Protein AF-A0A1X4I8J0-F1 (afdb_monomer_lite)

Secondary structure (DSSP, 8-state):
-------------------------------------S-----------PPPP-------SS---HHHHHHHHHHHHHHHHHHHHHHHHHHHHHHHSSHHHHHHHHHHHHHHHHTTGGG-S-GGGHHHHHHHHHHHHHHHHHHHHT------SSPPPPTTTT-S---

pLDDT: mean 70.28, std 23.62, range [31.36, 98.44]

Foldseek 3Di:
DDDDDDDDDDDDDDDDDDDDDDDDDDDDDDDDDDPDDDDPPPPPPPDDDDDDDDDDDDDDDDDPPPVNVVVVLVVVLVVLCVVCVVVQLVLLCVLPVDNVSSVVLLVVLSVVLSVCSVVDPDPVCSVVSSSVSSVVVSVVVVVVVPPDPDDDPDDPDDPPPPPPPDD

Sequence (167 aa):
MNTLHGTSTSAVITRLHDVHRGSEKSGAAGMRGCARGTGRQHTTIMTVVDAPTGDTNGGNAYGEGPGERRSLSEAEFTAYVQERRASLYATAYHLTGDRFEAEDLLQSALFSTYRAWDRISDKAAVGGSLRRTMTNLHISAWRRRKLNEYPTEELPETAGDTDAMRG

Radius of gyration: 29.8 Å; chains: 1; bounding box: 88×64×78 Å

Structure (mmCIF, N/CA/C/O backbone):
data_AF-A0A1X4I8J0-F1
#
_entry.id   AF-A0A1X4I8J0-F1
#
loop_
_atom_site.group_PDB
_atom_site.id
_atom_site.type_symbol
_atom_site.label_atom_id
_atom_site.label_alt_id
_atom_site.label_comp_id
_atom_site.label_asym_id
_atom_site.label_entity_id
_atom_site.label_seq_id
_atom_site.pdbx_PDB_ins_code
_atom_site.Cartn_x
_atom_site.Cartn_y
_atom_site.Cartn_z
_atom_site.occupancy
_atom_site.B_iso_or_equiv
_atom_site.auth_seq_id
_atom_site.auth_comp_id
_atom_site.auth_asym_id
_atom_site.auth_atom_id
_atom_site.pdbx_PDB_model_num
ATOM 1 N N . MET A 1 1 ? -52.973 -27.721 22.484 1.00 42.34 1 MET A N 1
ATOM 2 C CA . MET A 1 1 ? -51.615 -28.106 22.050 1.00 42.34 1 MET A CA 1
ATOM 3 C C . MET A 1 1 ? -50.773 -26.842 21.935 1.00 42.34 1 MET A C 1
ATOM 5 O O . MET A 1 1 ? -51.154 -25.957 21.183 1.00 42.34 1 MET A O 1
ATOM 9 N N . ASN A 1 2 ? -49.704 -26.734 22.727 1.00 41.41 2 ASN A N 1
ATOM 10 C CA . ASN A 1 2 ? -48.762 -25.607 22.736 1.00 41.41 2 ASN A CA 1
ATOM 11 C C . ASN A 1 2 ? -47.713 -25.765 21.631 1.00 41.41 2 ASN A C 1
ATOM 13 O O . ASN A 1 2 ? -47.255 -26.885 21.448 1.00 41.41 2 ASN A O 1
ATOM 17 N N . THR A 1 3 ? -47.231 -24.658 21.057 1.00 50.44 3 THR A N 1
ATOM 18 C CA . THR A 1 3 ? -45.786 -24.403 20.867 1.00 50.44 3 THR A CA 1
ATOM 19 C C . THR A 1 3 ? -45.529 -22.910 20.645 1.00 50.44 3 THR A C 1
ATOM 21 O O . THR A 1 3 ? -46.292 -22.231 19.966 1.00 50.44 3 THR A O 1
ATOM 24 N N . LEU A 1 4 ? -44.470 -22.428 21.296 1.00 48.84 4 LEU A N 1
ATOM 25 C CA . LEU A 1 4 ? -44.152 -21.050 21.673 1.00 48.84 4 LEU A CA 1
ATOM 26 C C . LEU A 1 4 ? -43.243 -20.321 20.662 1.00 48.84 4 LEU A C 1
ATOM 28 O O . LEU A 1 4 ? -42.548 -20.946 19.867 1.00 48.84 4 LEU A O 1
ATOM 32 N N . HIS A 1 5 ? -43.228 -18.988 20.776 1.00 45.56 5 HIS A N 1
ATOM 33 C CA . HIS A 1 5 ? -42.298 -18.031 20.162 1.00 45.56 5 HIS A CA 1
ATOM 34 C C . HIS A 1 5 ? -40.820 -18.268 20.524 1.00 45.56 5 HIS A C 1
ATOM 36 O O . HIS A 1 5 ? -40.513 -18.762 21.607 1.00 45.56 5 HIS A O 1
ATOM 42 N N . GLY A 1 6 ? -39.908 -17.755 19.687 1.00 39.19 6 GLY A N 1
ATOM 43 C CA . GLY A 1 6 ? -38.530 -17.476 20.102 1.00 39.19 6 GLY A CA 1
ATOM 44 C C . GLY A 1 6 ? -37.631 -16.922 18.994 1.00 39.19 6 GLY A C 1
ATOM 45 O O . GLY A 1 6 ? -36.984 -17.681 18.282 1.00 39.19 6 GLY A O 1
ATOM 46 N N . THR A 1 7 ? -37.549 -15.596 18.869 1.00 47.44 7 THR A N 1
ATOM 47 C CA . THR A 1 7 ? -36.467 -14.888 18.164 1.00 47.44 7 THR A CA 1
ATOM 48 C C . THR A 1 7 ? -35.189 -14.988 18.996 1.00 47.44 7 THR A C 1
ATOM 50 O O . THR A 1 7 ? -35.146 -14.472 20.113 1.00 47.44 7 THR A O 1
ATOM 53 N N . SER A 1 8 ? -34.155 -15.659 18.485 1.00 41.44 8 SER A N 1
ATOM 54 C CA . SER A 1 8 ? -32.885 -15.816 19.201 1.00 41.44 8 SER A CA 1
ATOM 55 C C . SER A 1 8 ? -31.887 -14.732 18.791 1.00 41.44 8 SER A C 1
ATOM 57 O O . SER A 1 8 ? -31.310 -14.752 17.706 1.00 41.44 8 SER A O 1
ATOM 59 N N . THR A 1 9 ? -31.727 -13.766 19.692 1.00 42.34 9 THR A N 1
ATOM 60 C CA . THR A 1 9 ? -30.689 -12.734 19.729 1.00 42.34 9 THR A CA 1
ATOM 61 C C . THR A 1 9 ? -29.344 -13.377 20.077 1.00 42.34 9 THR A C 1
ATOM 63 O O . THR A 1 9 ? -29.157 -13.864 21.190 1.00 42.34 9 THR A O 1
ATOM 66 N N . SER A 1 10 ? -28.395 -13.381 19.140 1.00 38.88 10 SER A N 1
ATOM 67 C CA . SER A 1 10 ? -27.035 -13.884 19.371 1.00 38.88 10 SER A CA 1
ATOM 68 C C . SER A 1 10 ? -26.202 -12.845 20.129 1.00 38.88 10 SER A C 1
ATOM 70 O O . SER A 1 10 ? -25.735 -11.872 19.541 1.00 38.88 10 SER A O 1
ATOM 72 N N . ALA A 1 11 ? -26.009 -13.053 21.433 1.00 42.34 11 ALA A N 1
ATOM 73 C CA . ALA A 1 11 ? -25.097 -12.273 22.265 1.00 42.34 11 ALA A CA 1
ATOM 74 C C . ALA A 1 11 ? -23.665 -12.843 22.234 1.00 42.34 11 ALA A C 1
ATOM 76 O O . ALA A 1 11 ? -23.446 -14.054 22.205 1.00 42.34 11 ALA A O 1
ATOM 77 N N . VAL A 1 12 ? -22.696 -11.928 22.254 1.00 36.97 12 VAL A N 1
ATOM 78 C CA . VAL A 1 12 ? -21.244 -12.146 22.257 1.00 36.97 12 VAL A CA 1
ATOM 79 C C . VAL A 1 12 ? -20.803 -12.765 23.587 1.00 36.97 12 VAL A C 1
ATOM 81 O O . VAL A 1 12 ? -21.004 -12.174 24.645 1.00 36.97 12 VAL A O 1
ATOM 84 N N . ILE A 1 13 ? -20.172 -13.941 23.541 1.00 42.81 13 ILE A N 1
ATOM 85 C CA . ILE A 1 13 ? -19.569 -14.592 24.711 1.00 42.81 13 ILE A CA 1
ATOM 86 C C . ILE A 1 13 ? -18.100 -14.168 24.808 1.00 42.81 13 ILE A C 1
ATOM 88 O O . ILE A 1 13 ? -17.243 -14.653 24.071 1.00 42.81 13 ILE A O 1
ATOM 92 N N . THR A 1 14 ? -17.799 -13.281 25.751 1.00 38.97 14 THR A N 1
ATOM 93 C CA . THR A 1 14 ? -16.446 -13.010 26.243 1.00 38.97 14 THR A CA 1
ATOM 94 C C . THR A 1 14 ? -16.068 -14.070 27.281 1.00 38.97 14 THR A C 1
ATOM 96 O O . THR A 1 14 ? -16.562 -14.059 28.406 1.00 38.97 14 THR A O 1
ATOM 99 N N . ARG A 1 15 ? -15.172 -15.007 26.938 1.00 41.44 15 ARG A N 1
ATOM 100 C CA . ARG A 1 15 ? -14.514 -15.853 27.949 1.00 41.44 15 ARG A CA 1
ATOM 101 C C . ARG A 1 15 ? -13.226 -15.202 28.435 1.00 41.44 15 ARG A C 1
ATOM 103 O O . ARG A 1 15 ? -12.158 -15.357 27.852 1.00 41.44 15 ARG A O 1
ATOM 110 N N . LEU A 1 16 ? -13.399 -14.480 29.534 1.00 31.36 16 LEU A N 1
ATOM 111 C CA . LEU A 1 16 ? -12.421 -14.218 30.579 1.00 31.36 16 LEU A CA 1
ATOM 112 C C . LEU A 1 16 ? -11.875 -15.565 31.096 1.00 31.36 16 LEU A C 1
ATOM 114 O O . LEU A 1 16 ? -12.666 -16.435 31.456 1.00 31.36 16 LEU A O 1
ATOM 118 N N . HIS A 1 17 ? -10.554 -15.750 31.129 1.00 37.59 17 HIS A N 1
ATOM 119 C CA . HIS A 1 17 ? -9.937 -16.794 31.946 1.00 37.59 17 HIS A CA 1
ATOM 120 C C . HIS A 1 17 ? -9.038 -16.156 32.995 1.00 37.59 17 HIS A C 1
ATOM 122 O O . HIS A 1 17 ? -8.223 -15.279 32.710 1.00 37.59 17 HIS A O 1
ATOM 128 N N . ASP A 1 18 ? -9.312 -16.611 34.208 1.00 34.75 18 ASP A N 1
ATOM 129 C CA . ASP A 1 18 ? -8.906 -16.094 35.494 1.00 34.75 18 ASP A CA 1
ATOM 130 C C . ASP A 1 18 ? -7.485 -16.518 35.883 1.00 34.75 18 ASP A C 1
ATOM 132 O O . ASP A 1 18 ? -6.901 -17.482 35.384 1.00 34.75 18 ASP A O 1
ATOM 136 N N . VAL A 1 19 ? -6.986 -15.745 36.829 1.00 36.47 19 VAL A N 1
ATOM 137 C CA . VAL A 1 19 ? -5.708 -15.754 37.515 1.00 36.47 19 VAL A CA 1
ATOM 138 C C . VAL A 1 19 ? -5.545 -17.027 38.348 1.00 36.47 19 VAL A C 1
ATOM 140 O O . VAL A 1 19 ? -6.454 -17.430 39.069 1.00 36.47 19 VAL A O 1
ATOM 143 N N . HIS A 1 20 ? -4.346 -17.616 38.346 1.00 36.69 20 HIS A N 1
ATOM 144 C CA . HIS A 1 20 ? -3.866 -18.400 39.487 1.00 36.69 20 HIS A CA 1
ATOM 145 C C . HIS A 1 20 ? -2.506 -17.886 39.954 1.00 36.69 20 HIS A C 1
ATOM 147 O O . HIS A 1 20 ? -1.527 -17.819 39.214 1.00 36.69 20 HIS A O 1
ATOM 153 N N . ARG A 1 21 ? -2.516 -17.484 41.224 1.00 37.00 21 ARG A N 1
ATOM 154 C CA . ARG A 1 21 ? -1.452 -16.878 42.016 1.00 37.00 21 ARG A CA 1
ATOM 155 C C . ARG A 1 21 ? -0.699 -18.003 42.728 1.00 37.00 21 ARG A C 1
ATOM 157 O O . ARG A 1 21 ? -1.305 -18.734 43.502 1.00 37.00 21 ARG A O 1
ATOM 164 N N . GLY A 1 22 ? 0.604 -18.117 42.491 1.00 32.09 22 GLY A N 1
ATOM 165 C CA . GLY A 1 22 ? 1.507 -18.992 43.240 1.00 32.09 22 GLY A CA 1
ATOM 166 C C . GLY A 1 22 ? 2.594 -18.158 43.908 1.00 32.09 22 GLY A C 1
ATOM 167 O O . GLY A 1 22 ? 3.433 -17.573 43.231 1.00 32.09 22 GLY A O 1
ATOM 168 N N . SER A 1 23 ? 2.528 -18.060 45.233 1.00 41.97 23 SER A N 1
ATOM 169 C CA . SER A 1 23 ? 3.587 -17.547 46.107 1.00 41.97 23 SER A CA 1
ATOM 170 C C . SER A 1 23 ? 4.718 -18.573 46.180 1.00 41.97 23 SER A C 1
ATOM 172 O O . SER A 1 23 ? 4.397 -19.744 46.323 1.00 41.97 23 SER A O 1
ATOM 174 N N . GLU A 1 24 ? 5.988 -18.140 46.161 1.00 34.72 24 GLU A N 1
ATOM 175 C CA . GLU A 1 24 ? 6.990 -18.478 47.192 1.00 34.72 24 GLU A CA 1
ATOM 176 C C . GLU A 1 24 ? 8.393 -17.864 46.933 1.00 34.72 24 GLU A C 1
ATOM 178 O O . GLU A 1 24 ? 9.037 -18.114 45.922 1.00 34.72 24 GLU A O 1
ATOM 183 N N 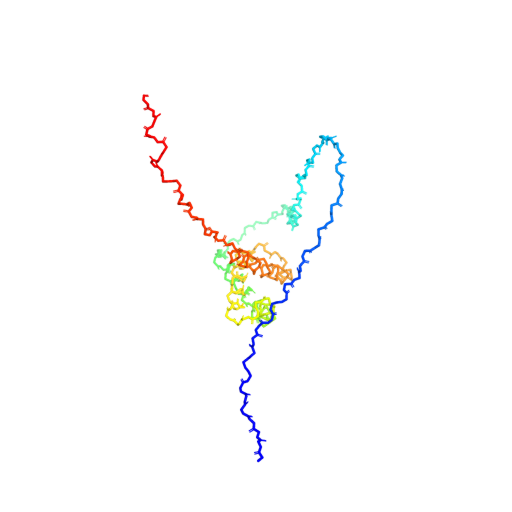. LYS A 1 25 ? 8.848 -17.109 47.949 1.00 38.47 25 LYS A N 1
ATOM 184 C CA . LYS A 1 25 ? 10.209 -16.988 48.530 1.00 38.47 25 LYS A CA 1
ATOM 185 C C . LYS A 1 25 ? 11.347 -16.222 47.815 1.00 38.47 25 LYS A C 1
ATOM 187 O O . LYS A 1 25 ? 12.100 -16.738 47.006 1.00 38.47 25 LYS A O 1
ATOM 192 N N . SER A 1 26 ? 11.504 -14.986 48.308 1.00 38.06 26 SER A N 1
ATOM 193 C CA . SER A 1 26 ? 12.698 -14.289 48.841 1.00 38.06 26 SER A CA 1
ATOM 194 C C . SER A 1 26 ? 14.105 -14.880 48.628 1.00 38.06 26 SER A C 1
ATOM 196 O O . SER A 1 26 ? 14.388 -15.997 49.057 1.00 38.06 26 SER A O 1
ATOM 198 N N . GLY A 1 27 ? 15.028 -14.041 48.135 1.00 31.72 27 GLY A N 1
ATOM 199 C CA . GLY A 1 27 ? 16.469 -14.290 48.209 1.00 31.72 27 GLY A CA 1
ATOM 200 C C . GLY A 1 27 ? 17.350 -13.307 47.427 1.00 31.72 27 GLY A C 1
ATOM 201 O O . GLY A 1 27 ? 17.618 -13.525 46.257 1.00 31.72 27 GLY A O 1
ATOM 202 N N . ALA A 1 28 ? 17.856 -12.301 48.145 1.00 32.84 28 ALA A N 1
ATOM 203 C CA . ALA A 1 28 ? 19.149 -11.622 47.981 1.00 32.84 28 ALA A CA 1
ATOM 204 C C . ALA A 1 28 ? 19.469 -10.740 46.749 1.00 32.84 28 ALA A C 1
ATOM 206 O O . ALA A 1 28 ? 19.273 -11.060 45.582 1.00 32.84 28 ALA A O 1
ATOM 207 N N . ALA A 1 29 ? 20.074 -9.605 47.103 1.00 40.72 29 ALA A N 1
ATOM 208 C CA . ALA A 1 29 ? 20.650 -8.573 46.266 1.00 40.72 29 ALA A CA 1
ATOM 209 C C . ALA A 1 29 ? 21.770 -9.070 45.338 1.00 40.72 29 ALA A C 1
ATOM 211 O O . ALA A 1 29 ? 22.574 -9.932 45.685 1.00 40.72 29 ALA A O 1
ATOM 212 N N . GLY A 1 30 ? 21.882 -8.410 44.188 1.00 36.62 30 GLY A N 1
ATOM 213 C CA . GLY A 1 30 ? 23.003 -8.563 43.276 1.00 36.62 30 GLY A CA 1
ATOM 214 C C . GLY A 1 30 ? 22.865 -7.615 42.099 1.00 36.62 30 GLY A C 1
ATOM 215 O O . GLY A 1 30 ? 22.307 -7.977 41.069 1.00 36.62 30 GLY A O 1
ATOM 216 N N . MET A 1 31 ? 23.384 -6.396 42.260 1.00 44.31 31 MET A N 1
ATOM 217 C CA . MET A 1 31 ? 23.705 -5.510 41.145 1.00 44.31 31 MET A CA 1
ATOM 218 C C . MET A 1 31 ? 24.435 -6.290 40.046 1.00 44.31 31 MET A C 1
ATOM 220 O O . MET A 1 31 ? 25.390 -7.006 40.345 1.00 44.31 31 MET A O 1
ATOM 224 N N . ARG A 1 32 ? 24.022 -6.115 38.788 1.00 45.03 32 ARG A N 1
ATOM 225 C CA . ARG A 1 32 ? 24.893 -6.152 37.604 1.00 45.03 32 ARG A CA 1
ATOM 226 C C . ARG A 1 32 ? 24.092 -5.718 36.383 1.00 45.03 32 ARG A C 1
ATOM 228 O O . ARG A 1 32 ? 23.011 -6.231 36.114 1.00 45.03 32 ARG A O 1
ATOM 235 N N . GLY A 1 33 ? 24.624 -4.705 35.708 1.00 38.06 33 GLY A N 1
ATOM 236 C CA . GLY A 1 33 ? 23.986 -4.022 34.600 1.00 38.06 33 GLY A CA 1
ATOM 237 C C . GLY A 1 33 ? 23.665 -4.936 33.424 1.00 38.06 33 GLY A C 1
ATOM 238 O O . GLY A 1 33 ? 24.427 -5.828 33.065 1.00 38.06 33 GLY A O 1
ATOM 239 N N . CYS A 1 34 ? 22.550 -4.623 32.777 1.00 42.19 34 CYS A N 1
ATOM 240 C CA . CYS A 1 34 ? 22.228 -5.108 31.449 1.00 42.19 34 CYS A CA 1
ATOM 241 C C . CYS A 1 34 ? 22.356 -3.926 30.490 1.00 42.19 34 CYS A C 1
ATOM 243 O O . CYS A 1 34 ? 21.362 -3.315 30.101 1.00 42.19 34 CYS A O 1
ATOM 245 N N . ALA A 1 35 ? 23.595 -3.603 30.116 1.00 47.94 35 ALA A N 1
ATOM 246 C CA . ALA A 1 35 ? 23.853 -2.895 28.874 1.00 47.94 35 ALA A CA 1
ATOM 247 C C . ALA A 1 35 ? 23.322 -3.779 27.737 1.00 47.94 35 ALA A C 1
ATOM 249 O O . ALA A 1 35 ? 23.897 -4.822 27.430 1.00 47.94 35 ALA A O 1
ATOM 250 N N . ARG A 1 36 ? 22.181 -3.411 27.148 1.00 51.44 36 ARG A N 1
ATOM 251 C CA . ARG A 1 36 ? 21.661 -4.074 25.950 1.00 51.44 36 ARG A CA 1
ATOM 252 C C . ARG A 1 36 ? 21.725 -3.125 24.766 1.00 51.44 36 ARG A C 1
ATOM 254 O O . ARG A 1 36 ? 20.812 -2.349 24.523 1.00 51.44 36 ARG A O 1
ATOM 261 N N . GLY A 1 37 ? 22.830 -3.275 24.040 1.00 41.62 37 GLY A N 1
ATOM 262 C CA . GLY A 1 37 ? 22.817 -3.366 22.586 1.00 41.62 37 GLY A CA 1
ATOM 263 C C . GLY A 1 37 ? 22.518 -2.077 21.844 1.00 41.62 37 GLY A C 1
ATOM 264 O O . GLY A 1 37 ? 21.466 -1.936 21.226 1.00 41.62 37 GLY A O 1
ATOM 265 N N . THR A 1 38 ? 23.516 -1.203 21.773 1.00 51.25 38 THR A N 1
ATOM 266 C CA . THR A 1 38 ? 23.790 -0.536 20.502 1.00 51.25 38 THR A CA 1
ATOM 267 C C . THR A 1 38 ? 24.052 -1.621 19.450 1.00 51.25 38 THR A C 1
ATOM 269 O O . THR A 1 38 ? 24.786 -2.575 19.700 1.00 51.25 38 THR A O 1
ATOM 272 N N . GLY A 1 39 ? 23.413 -1.513 18.285 1.00 49.59 39 GLY A N 1
ATOM 273 C CA . GLY A 1 39 ? 23.690 -2.411 17.161 1.00 49.59 39 GLY A CA 1
ATOM 274 C C . GLY A 1 39 ? 22.482 -3.148 16.600 1.00 49.59 39 GLY A C 1
ATOM 275 O O . GLY A 1 39 ? 22.539 -4.357 16.394 1.00 49.59 39 GLY A O 1
ATOM 276 N N . ARG A 1 40 ? 21.417 -2.428 16.227 1.00 41.88 40 ARG A N 1
ATOM 277 C CA . ARG A 1 40 ? 20.677 -2.856 15.035 1.00 41.88 40 ARG A CA 1
ATOM 278 C C . ARG A 1 40 ? 21.414 -2.286 13.832 1.00 41.88 40 ARG A C 1
ATOM 280 O O . ARG A 1 40 ? 21.134 -1.175 13.398 1.00 41.88 40 ARG A O 1
ATOM 287 N N . GLN A 1 41 ? 22.394 -3.048 13.352 1.00 44.88 41 GLN A N 1
ATOM 288 C CA . GLN A 1 41 ? 22.984 -2.855 12.033 1.00 44.88 41 GLN A CA 1
ATOM 289 C C . GLN A 1 41 ? 21.827 -2.923 11.031 1.00 44.88 41 GLN A C 1
ATOM 291 O O . GLN A 1 41 ? 21.247 -3.986 10.802 1.00 44.88 41 GLN A O 1
ATOM 296 N N . HIS A 1 42 ? 21.407 -1.772 10.511 1.00 39.97 42 HIS A N 1
ATOM 297 C CA . HIS A 1 42 ? 20.575 -1.747 9.324 1.00 39.97 42 HIS A CA 1
ATOM 298 C C . HIS A 1 42 ? 21.466 -2.286 8.209 1.00 39.97 42 HIS A C 1
ATOM 300 O O . HIS A 1 42 ? 22.441 -1.640 7.833 1.00 39.97 42 HIS A O 1
ATOM 306 N N . THR A 1 43 ? 21.180 -3.492 7.724 1.00 47.12 43 THR A N 1
ATOM 307 C CA . THR A 1 43 ? 21.734 -3.987 6.467 1.00 47.12 43 THR A CA 1
ATOM 308 C C . THR A 1 43 ? 21.171 -3.120 5.349 1.00 47.12 43 THR A C 1
ATOM 310 O O . THR A 1 43 ? 20.193 -3.452 4.684 1.00 47.12 43 THR A O 1
ATOM 313 N N . THR A 1 44 ? 21.782 -1.953 5.175 1.00 45.50 44 THR A N 1
ATOM 314 C CA . THR A 1 44 ? 21.708 -1.174 3.951 1.00 45.50 44 THR A CA 1
ATOM 315 C C . THR A 1 44 ? 22.435 -1.987 2.894 1.00 45.50 44 THR A C 1
ATOM 317 O O . THR A 1 44 ? 23.646 -1.885 2.734 1.00 45.50 44 THR A O 1
ATOM 320 N N . ILE A 1 45 ? 21.695 -2.830 2.183 1.00 48.59 45 ILE A N 1
ATOM 321 C CA . ILE A 1 45 ? 22.141 -3.336 0.890 1.00 48.59 45 ILE A CA 1
ATOM 322 C C . ILE A 1 45 ? 21.721 -2.275 -0.128 1.00 48.59 45 ILE A C 1
ATOM 324 O O . ILE A 1 45 ? 20.707 -2.393 -0.805 1.00 48.59 45 ILE A O 1
ATOM 328 N N . MET A 1 46 ? 22.451 -1.164 -0.140 1.00 37.72 46 MET A N 1
ATOM 329 C CA . MET A 1 46 ? 22.425 -0.205 -1.236 1.00 37.72 46 MET A CA 1
ATOM 330 C C . MET A 1 46 ? 23.845 -0.222 -1.789 1.00 37.72 46 MET A C 1
ATOM 332 O O . MET A 1 46 ? 24.741 0.434 -1.266 1.00 37.72 46 MET A O 1
ATOM 336 N N . THR A 1 47 ? 24.076 -1.110 -2.752 1.00 48.88 47 THR A N 1
ATOM 337 C CA . THR A 1 47 ? 25.364 -1.267 -3.425 1.00 48.88 47 THR A CA 1
ATOM 338 C C . THR A 1 47 ? 25.632 -0.015 -4.252 1.00 48.88 47 THR A C 1
ATOM 340 O O . THR A 1 47 ? 25.040 0.167 -5.314 1.00 48.88 47 THR A O 1
ATOM 343 N N . VAL A 1 48 ? 26.501 0.857 -3.745 1.00 46.44 48 VAL A N 1
ATOM 344 C CA . VAL A 1 48 ? 27.156 1.891 -4.548 1.00 46.44 48 VAL A CA 1
ATOM 345 C C . VAL A 1 48 ? 28.193 1.165 -5.398 1.00 46.44 48 VAL A C 1
ATOM 347 O O . VAL A 1 48 ? 29.165 0.632 -4.871 1.00 46.44 48 VAL A O 1
ATOM 350 N N . VAL A 1 49 ? 27.927 1.052 -6.696 1.00 53.31 49 VAL A N 1
ATOM 351 C CA . VAL A 1 49 ? 28.912 0.592 -7.677 1.00 53.31 49 VAL A CA 1
ATOM 352 C C . VAL A 1 49 ? 29.622 1.839 -8.192 1.00 53.31 49 VAL A C 1
ATOM 354 O O . VAL A 1 49 ? 28.997 2.658 -8.864 1.00 53.31 49 VAL A O 1
ATOM 357 N N . ASP A 1 50 ? 30.904 1.988 -7.856 1.00 44.94 50 ASP A N 1
ATOM 358 C CA . ASP A 1 50 ? 31.798 2.941 -8.515 1.00 44.94 50 ASP A CA 1
ATOM 359 C C . ASP A 1 50 ? 32.082 2.449 -9.942 1.00 44.94 50 ASP A C 1
ATOM 361 O O . ASP A 1 50 ? 32.534 1.320 -10.146 1.00 44.94 50 ASP A O 1
ATOM 365 N N . ALA A 1 51 ? 31.806 3.295 -10.935 1.00 44.88 51 ALA A N 1
ATOM 366 C CA . ALA A 1 51 ? 32.139 3.058 -12.336 1.00 44.88 51 ALA A CA 1
ATOM 367 C C . ALA A 1 51 ? 33.366 3.906 -12.725 1.00 44.88 51 ALA A C 1
ATOM 369 O O . ALA A 1 51 ? 33.397 5.096 -12.398 1.00 44.88 51 ALA A O 1
ATOM 370 N N . PRO A 1 52 ? 34.377 3.340 -13.415 1.00 46.75 52 PRO A N 1
ATOM 371 C CA . PRO A 1 52 ? 35.553 4.092 -13.821 1.00 46.75 52 PRO A CA 1
ATOM 372 C C . PRO A 1 52 ? 35.268 4.970 -15.044 1.00 46.75 52 PRO A C 1
ATOM 374 O O . PRO A 1 52 ? 34.548 4.593 -15.968 1.00 46.75 52 PRO A O 1
ATOM 377 N N . THR A 1 53 ? 35.899 6.140 -15.024 1.00 49.34 53 THR A N 1
ATOM 378 C CA . THR A 1 53 ? 35.974 7.144 -16.084 1.00 49.34 53 THR A CA 1
ATOM 379 C C . THR A 1 53 ? 36.382 6.532 -17.425 1.00 49.34 53 THR A C 1
ATOM 381 O O . THR A 1 53 ? 37.501 6.046 -17.575 1.00 49.34 53 THR A O 1
ATOM 384 N N . GLY A 1 54 ? 35.492 6.619 -18.410 1.00 40.03 54 GLY A N 1
ATOM 385 C CA . GLY A 1 54 ? 35.821 6.522 -19.827 1.00 40.03 54 GLY A CA 1
ATOM 386 C C . GLY A 1 54 ? 35.358 7.807 -20.495 1.00 40.03 54 GLY A C 1
ATOM 387 O O . GLY A 1 54 ? 34.162 8.093 -20.509 1.00 40.03 54 GLY A O 1
ATOM 388 N N . ASP A 1 55 ? 36.306 8.610 -20.972 1.00 51.53 55 ASP A N 1
ATOM 389 C CA . ASP A 1 55 ? 35.994 9.769 -21.793 1.00 51.53 55 ASP A CA 1
ATOM 390 C C . ASP A 1 55 ? 35.315 9.317 -23.092 1.00 51.53 55 ASP A C 1
ATOM 392 O O . ASP A 1 55 ? 35.634 8.275 -23.667 1.00 51.53 55 ASP A O 1
ATOM 396 N N . THR A 1 56 ? 34.329 10.087 -23.539 1.00 50.62 56 THR A N 1
ATOM 397 C CA . THR A 1 56 ? 34.048 10.234 -24.965 1.00 50.62 56 THR A CA 1
ATOM 398 C C . THR A 1 56 ? 33.331 11.553 -25.190 1.00 50.62 56 THR A C 1
ATOM 400 O O . THR A 1 56 ? 32.441 11.976 -24.453 1.00 50.62 56 THR A O 1
ATOM 403 N N . ASN A 1 57 ? 33.839 12.242 -26.193 1.00 54.16 57 ASN A N 1
ATOM 404 C CA . ASN A 1 57 ? 33.689 13.654 -26.450 1.00 54.16 57 ASN A CA 1
ATOM 405 C C . ASN A 1 57 ? 32.406 13.951 -27.249 1.00 54.16 57 ASN A C 1
ATOM 407 O O . ASN A 1 57 ? 32.100 13.247 -28.204 1.00 54.16 57 ASN A O 1
ATOM 411 N N . GLY A 1 58 ? 31.728 15.043 -26.884 1.00 50.44 58 GLY A N 1
ATOM 412 C CA . GLY A 1 58 ? 31.054 15.970 -27.803 1.00 50.44 58 GLY A CA 1
ATOM 413 C C . GLY A 1 58 ? 29.918 15.456 -28.695 1.00 50.44 58 GLY A C 1
ATOM 414 O O . GLY A 1 58 ? 30.142 15.078 -29.839 1.00 50.44 58 GLY A O 1
ATOM 415 N N . GLY A 1 59 ? 28.676 15.636 -28.233 1.00 44.94 59 GLY A N 1
ATOM 416 C CA . GLY A 1 59 ? 27.482 15.545 -29.080 1.00 44.94 59 GLY A CA 1
ATOM 417 C C . GLY A 1 59 ? 26.192 15.932 -28.358 1.00 44.94 59 GLY A C 1
ATOM 418 O O . GLY A 1 59 ? 25.293 15.113 -28.236 1.00 44.94 59 GLY A O 1
ATOM 419 N N . ASN A 1 60 ? 26.097 17.159 -27.833 1.00 64.50 60 ASN A N 1
ATOM 420 C CA . ASN A 1 60 ? 24.849 17.656 -27.246 1.00 64.50 60 ASN A CA 1
ATOM 421 C C . ASN A 1 60 ? 23.916 18.159 -28.362 1.00 64.50 60 ASN A C 1
ATOM 423 O O . ASN A 1 60 ? 24.083 19.275 -28.853 1.00 64.50 60 ASN A O 1
ATOM 427 N N . ALA A 1 61 ? 22.951 17.330 -28.761 1.00 50.34 61 ALA A N 1
ATOM 428 C CA . ALA A 1 61 ? 21.834 17.709 -29.619 1.00 50.34 61 ALA A CA 1
ATOM 429 C C . ALA A 1 61 ? 20.533 17.228 -28.954 1.00 50.34 61 ALA A C 1
ATOM 431 O O . ALA A 1 61 ? 20.230 16.041 -28.962 1.00 50.34 61 ALA A O 1
ATOM 432 N N . TYR A 1 62 ? 19.806 18.189 -28.371 1.00 48.81 62 TYR A N 1
ATOM 433 C CA . TYR A 1 62 ? 18.517 18.071 -27.669 1.00 48.81 62 TYR A CA 1
ATOM 434 C C . TYR A 1 62 ? 18.588 17.305 -26.343 1.00 48.81 62 TYR A C 1
ATOM 436 O O . TYR A 1 62 ? 18.358 16.105 -26.264 1.00 48.81 62 TYR A O 1
ATOM 444 N N . GLY A 1 63 ? 18.901 18.037 -25.272 1.00 51.25 63 GLY A N 1
ATOM 445 C CA . GLY A 1 63 ? 18.856 17.503 -23.918 1.00 51.25 63 GLY A CA 1
ATOM 446 C C . GLY A 1 63 ? 17.465 16.969 -23.591 1.00 51.25 63 GLY A C 1
ATOM 447 O O . GLY A 1 63 ? 16.519 17.748 -23.472 1.00 51.25 63 GLY A O 1
ATOM 448 N N . GLU A 1 64 ? 17.370 15.655 -23.407 1.00 56.41 64 GLU A N 1
ATOM 449 C CA . GLU A 1 64 ? 16.272 15.002 -22.702 1.00 56.41 64 GLU A CA 1
ATOM 450 C C . GLU A 1 64 ? 16.100 15.715 -21.358 1.00 56.41 64 GLU A C 1
ATOM 452 O O . GLU A 1 64 ? 16.918 15.607 -20.431 1.00 56.41 64 GLU A O 1
ATOM 457 N N . GLY A 1 65 ? 15.063 16.545 -21.278 1.00 59.62 65 GLY A N 1
ATOM 458 C CA . GLY A 1 65 ? 14.786 17.319 -20.085 1.00 59.62 65 GLY A CA 1
ATOM 459 C C . GLY A 1 65 ? 14.554 16.375 -18.898 1.00 59.62 65 GLY A C 1
ATOM 460 O O . GLY A 1 65 ? 14.032 15.273 -19.074 1.00 59.62 65 GLY A O 1
ATOM 461 N N . PRO A 1 66 ? 14.846 16.796 -17.655 1.00 66.94 66 PRO A N 1
ATOM 462 C CA . PRO A 1 66 ? 14.502 16.033 -16.450 1.00 66.94 66 PRO A CA 1
ATOM 463 C C . PRO A 1 66 ? 13.038 15.547 -16.403 1.00 66.94 66 PRO A C 1
ATOM 465 O O . PRO A 1 66 ? 12.734 14.582 -15.704 1.00 66.94 66 PRO A O 1
ATOM 468 N N . GLY A 1 67 ? 12.135 16.207 -17.140 1.00 72.12 67 GLY A N 1
ATOM 469 C CA . GLY A 1 67 ? 10.732 15.821 -17.282 1.00 72.12 67 GLY A CA 1
ATOM 470 C C . GLY A 1 67 ? 10.497 14.522 -18.058 1.00 72.12 67 GLY A C 1
ATOM 471 O O . GLY A 1 67 ? 9.577 13.794 -17.706 1.00 72.12 67 GLY A O 1
ATOM 472 N N . GLU A 1 68 ? 11.335 14.184 -19.038 1.00 77.69 68 GLU A N 1
ATOM 473 C CA . GLU A 1 68 ? 11.157 12.990 -19.879 1.00 77.69 68 GLU A CA 1
ATOM 474 C C . GLU A 1 68 ? 11.593 11.711 -19.154 1.00 77.69 68 GLU A C 1
ATOM 476 O O . GLU A 1 68 ? 10.884 10.709 -19.138 1.00 77.69 68 GLU A O 1
ATOM 481 N N . ARG A 1 69 ? 12.693 11.769 -18.392 1.00 79.69 69 ARG A N 1
ATOM 482 C CA . ARG A 1 69 ? 13.054 10.672 -17.475 1.00 79.69 69 ARG A CA 1
ATOM 483 C C . ARG A 1 69 ? 11.995 10.441 -16.397 1.00 79.69 69 ARG A C 1
ATOM 485 O O . ARG A 1 69 ? 11.731 9.299 -16.027 1.00 79.69 69 ARG A O 1
ATOM 492 N N . ARG A 1 70 ? 11.373 11.513 -15.895 1.00 83.12 70 ARG A N 1
ATOM 493 C CA . ARG A 1 70 ? 10.293 11.408 -14.906 1.00 83.12 70 ARG A CA 1
ATOM 494 C C . ARG A 1 70 ? 9.022 10.805 -15.514 1.00 83.12 70 ARG A C 1
ATOM 496 O O . ARG A 1 70 ? 8.406 9.977 -14.852 1.00 83.12 70 ARG A O 1
ATOM 503 N N . SER A 1 71 ? 8.654 11.166 -16.745 1.00 87.31 71 SER A N 1
ATOM 504 C CA . SER A 1 71 ? 7.471 10.604 -17.413 1.00 87.31 71 SER A CA 1
ATOM 505 C C . SER A 1 71 ? 7.643 9.122 -17.755 1.00 87.31 71 SER A C 1
ATOM 507 O O . SER A 1 71 ? 6.706 8.347 -17.575 1.00 87.31 71 SER A O 1
ATOM 509 N N . LEU A 1 72 ? 8.843 8.698 -18.167 1.00 88.06 72 LEU A N 1
ATOM 510 C CA . LEU A 1 72 ? 9.156 7.279 -18.356 1.00 88.06 72 LEU A CA 1
ATOM 511 C C . LEU A 1 72 ? 9.043 6.502 -17.037 1.00 88.06 72 LEU A C 1
ATOM 513 O O . LEU A 1 72 ? 8.379 5.470 -16.988 1.00 88.06 72 LEU A O 1
ATOM 517 N N . SER A 1 73 ? 9.607 7.036 -15.951 1.00 89.56 73 SER A N 1
ATOM 518 C CA . SER A 1 73 ? 9.513 6.431 -14.615 1.00 89.56 73 SER A CA 1
ATOM 519 C C . SER A 1 73 ? 8.059 6.300 -14.126 1.00 89.56 73 SER A C 1
ATOM 521 O O . SER A 1 73 ? 7.662 5.265 -13.582 1.00 89.56 73 SER A O 1
ATOM 523 N N . GLU A 1 74 ? 7.229 7.317 -14.379 1.00 91.88 74 GLU A N 1
ATOM 524 C CA . GLU A 1 74 ? 5.792 7.302 -14.087 1.00 91.88 74 GLU A CA 1
ATOM 525 C C . GLU A 1 74 ? 5.038 6.248 -14.915 1.00 91.88 74 GLU A C 1
ATOM 527 O O . GLU A 1 74 ? 4.188 5.524 -14.381 1.00 91.88 74 GLU A O 1
ATOM 532 N N . ALA A 1 75 ? 5.372 6.114 -16.200 1.00 94.25 75 ALA A N 1
ATOM 533 C CA . ALA A 1 75 ? 4.793 5.100 -17.074 1.00 94.25 75 ALA A CA 1
ATOM 534 C C . ALA A 1 75 ? 5.160 3.678 -16.614 1.00 94.25 75 ALA A C 1
ATOM 536 O O . ALA A 1 75 ? 4.283 2.814 -16.536 1.00 94.25 75 ALA A O 1
ATOM 537 N N . GLU A 1 76 ? 6.419 3.440 -16.233 1.00 93.56 76 GLU A N 1
ATOM 538 C CA . GLU A 1 76 ? 6.871 2.155 -15.686 1.00 93.56 76 GLU A CA 1
ATOM 539 C C . GLU A 1 76 ? 6.152 1.800 -14.380 1.00 93.56 76 GLU A C 1
ATOM 541 O O . GLU A 1 76 ? 5.686 0.669 -14.207 1.00 93.56 76 GLU A O 1
ATOM 546 N N . PHE A 1 77 ? 6.022 2.765 -13.464 1.00 93.69 77 PHE A N 1
ATOM 547 C CA . PHE A 1 77 ? 5.282 2.564 -12.220 1.00 93.69 77 PHE A CA 1
ATOM 548 C C . PHE A 1 77 ? 3.817 2.222 -12.504 1.00 93.69 77 PHE A C 1
ATOM 550 O O . PHE A 1 77 ? 3.268 1.282 -11.926 1.00 93.69 77 PHE A O 1
ATOM 557 N N . THR A 1 78 ? 3.189 2.950 -13.427 1.00 95.69 78 THR A N 1
ATOM 558 C CA . THR A 1 78 ? 1.795 2.720 -13.814 1.00 95.69 78 THR A CA 1
ATOM 559 C C . THR A 1 78 ? 1.609 1.319 -14.387 1.00 95.69 78 THR A C 1
ATOM 561 O O . THR A 1 78 ? 0.711 0.600 -13.947 1.00 95.69 78 THR A O 1
ATOM 564 N N . ALA A 1 79 ? 2.481 0.888 -15.300 1.00 95.62 79 ALA A N 1
ATOM 565 C CA . ALA A 1 79 ? 2.445 -0.456 -15.871 1.00 95.62 79 ALA A CA 1
ATOM 566 C C . ALA A 1 79 ? 2.580 -1.543 -14.790 1.00 95.62 79 ALA A C 1
ATOM 568 O O . ALA A 1 79 ? 1.779 -2.479 -14.748 1.00 95.62 79 ALA A O 1
ATOM 569 N N . TYR A 1 80 ? 3.523 -1.372 -13.858 1.00 94.69 80 TYR A N 1
ATOM 570 C CA . TYR A 1 80 ? 3.712 -2.282 -12.728 1.00 94.69 80 TYR A CA 1
ATOM 571 C C . TYR A 1 80 ? 2.459 -2.390 -11.845 1.00 94.69 80 TYR A C 1
ATOM 573 O O . TYR A 1 80 ? 2.054 -3.487 -11.443 1.00 94.69 80 TYR A O 1
ATOM 581 N N . VAL A 1 81 ? 1.824 -1.256 -11.532 1.00 95.06 81 VAL A N 1
ATOM 582 C CA . VAL A 1 81 ? 0.609 -1.237 -10.709 1.00 95.06 81 VAL A CA 1
ATOM 583 C C . VAL A 1 81 ? -0.549 -1.896 -11.441 1.00 95.06 81 VAL A C 1
ATOM 585 O O . VAL A 1 81 ? -1.245 -2.702 -10.829 1.00 95.06 81 VAL A O 1
ATOM 588 N N . GLN A 1 82 ? -0.748 -1.604 -12.727 1.00 96.69 82 GLN A N 1
ATOM 589 C CA . GLN A 1 82 ? -1.842 -2.192 -13.503 1.00 96.69 82 GLN A CA 1
ATOM 590 C C . GLN A 1 82 ? -1.729 -3.717 -13.587 1.00 96.69 82 GLN A C 1
ATOM 592 O O . GLN A 1 82 ? -2.727 -4.411 -13.404 1.00 96.69 82 GLN A O 1
ATOM 597 N N . GLU A 1 83 ? -0.515 -4.244 -13.757 1.00 96.81 83 GLU A N 1
ATOM 598 C CA . GLU A 1 83 ? -0.259 -5.688 -13.777 1.00 96.81 83 GLU A CA 1
ATOM 599 C C . GLU A 1 83 ? -0.631 -6.365 -12.441 1.00 96.81 83 GLU A C 1
ATOM 601 O O . GLU A 1 83 ? -1.144 -7.484 -12.417 1.00 96.81 83 GLU A O 1
ATOM 606 N N . ARG A 1 84 ? -0.382 -5.702 -11.302 1.00 95.06 84 ARG A N 1
ATOM 607 C CA . ARG A 1 84 ? -0.409 -6.349 -9.972 1.00 95.06 84 ARG A CA 1
ATOM 608 C C . ARG A 1 84 ? -1.533 -5.885 -9.058 1.00 95.06 84 ARG A C 1
ATOM 610 O O . ARG A 1 84 ? -1.684 -6.442 -7.967 1.00 95.06 84 ARG A O 1
ATOM 617 N N . ARG A 1 85 ? -2.342 -4.909 -9.478 1.00 94.94 85 ARG A N 1
ATOM 618 C CA . ARG A 1 85 ? -3.373 -4.262 -8.648 1.00 94.94 85 ARG A CA 1
ATOM 619 C C . ARG A 1 85 ? -4.270 -5.268 -7.935 1.00 94.94 85 ARG A C 1
ATOM 621 O O . ARG A 1 85 ? -4.474 -5.140 -6.733 1.00 94.94 85 ARG A O 1
ATOM 628 N N . ALA A 1 86 ? -4.756 -6.285 -8.648 1.00 96.94 86 ALA A N 1
ATOM 629 C CA . ALA A 1 86 ? -5.655 -7.294 -8.087 1.00 96.94 86 ALA A CA 1
ATOM 630 C C . ALA A 1 86 ? -5.006 -8.096 -6.943 1.00 96.94 86 ALA A C 1
ATOM 632 O O . ALA A 1 86 ? -5.599 -8.253 -5.878 1.00 96.94 86 ALA A O 1
ATOM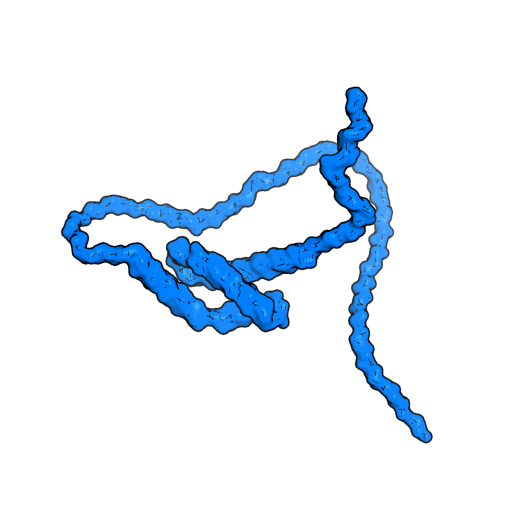 633 N N . SER A 1 87 ? -3.762 -8.551 -7.125 1.00 96.31 87 SER A N 1
ATOM 634 C CA . SER A 1 87 ? -3.021 -9.304 -6.101 1.00 96.31 87 SER A CA 1
ATOM 635 C C . SER A 1 87 ? -2.671 -8.437 -4.884 1.00 96.31 87 SER A C 1
ATOM 637 O O . SER A 1 87 ? -2.761 -8.884 -3.735 1.00 96.31 87 SER A O 1
ATOM 639 N N . LEU A 1 88 ? -2.310 -7.174 -5.120 1.00 95.88 88 LEU A N 1
ATOM 640 C CA . LEU A 1 88 ? -2.007 -6.219 -4.055 1.00 95.88 88 LEU A CA 1
ATOM 641 C C . LEU A 1 88 ? -3.257 -5.872 -3.241 1.00 95.88 88 LEU A C 1
ATOM 643 O O . LEU A 1 88 ? -3.202 -5.878 -2.013 1.00 95.88 88 LEU A O 1
ATOM 647 N N . TYR A 1 89 ? -4.388 -5.653 -3.912 1.00 98.00 89 TYR A N 1
ATOM 648 C CA . TYR A 1 89 ? -5.674 -5.431 -3.260 1.00 98.00 89 TYR A CA 1
ATOM 649 C C . TYR A 1 89 ? -6.112 -6.645 -2.434 1.00 98.00 89 TYR A C 1
ATOM 651 O O . TYR A 1 89 ? -6.494 -6.478 -1.281 1.00 98.00 89 TYR A O 1
ATOM 659 N N . ALA A 1 90 ? -5.983 -7.867 -2.964 1.00 98.19 90 ALA A N 1
ATOM 660 C CA . ALA A 1 90 ? -6.281 -9.081 -2.201 1.00 98.19 90 ALA A CA 1
ATOM 661 C C . ALA A 1 90 ? -5.434 -9.170 -0.919 1.00 98.19 90 ALA A C 1
ATOM 663 O O . ALA A 1 90 ? -5.945 -9.499 0.148 1.00 98.19 90 ALA A O 1
ATOM 664 N N . THR A 1 91 ? -4.152 -8.799 -0.997 1.00 97.38 91 THR A N 1
ATOM 665 C CA . THR A 1 91 ? -3.273 -8.742 0.181 1.00 97.38 91 THR A CA 1
ATOM 666 C C . THR A 1 91 ? -3.760 -7.710 1.200 1.00 97.38 91 THR A C 1
ATOM 668 O O . THR A 1 91 ? -3.842 -8.02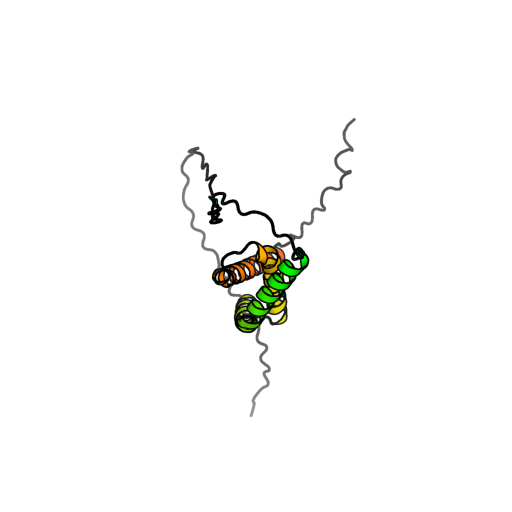1 2.386 1.00 97.38 91 THR A O 1
ATOM 671 N N . ALA A 1 92 ? -4.098 -6.497 0.756 1.00 98.00 92 ALA A N 1
ATOM 672 C CA . ALA A 1 92 ? -4.621 -5.455 1.636 1.00 98.00 92 ALA A CA 1
ATOM 673 C C . ALA A 1 92 ? -5.938 -5.890 2.298 1.00 98.00 92 ALA A C 1
ATOM 675 O O . ALA A 1 92 ? -6.088 -5.751 3.508 1.00 98.00 92 ALA A O 1
ATOM 676 N N . TYR A 1 93 ? -6.833 -6.513 1.531 1.00 98.44 93 TYR A N 1
ATOM 677 C CA . TYR A 1 93 ? -8.106 -7.033 2.020 1.00 98.44 93 TYR A CA 1
ATOM 678 C C . TYR A 1 93 ? -7.931 -8.134 3.070 1.00 98.44 93 TYR A C 1
ATOM 680 O O . TYR A 1 93 ? -8.627 -8.135 4.080 1.00 98.44 93 TYR A O 1
ATOM 688 N N . HIS A 1 94 ? -6.960 -9.032 2.896 1.00 97.94 94 HIS A N 1
ATOM 689 C CA . HIS A 1 94 ? -6.644 -10.037 3.914 1.00 97.94 94 HIS A CA 1
ATOM 690 C C . HIS A 1 94 ? -6.077 -9.440 5.208 1.00 97.94 94 HIS A C 1
ATOM 692 O O . HIS A 1 94 ? -6.229 -10.050 6.264 1.00 97.94 94 HIS A O 1
ATOM 698 N N . LEU A 1 95 ? -5.428 -8.274 5.143 1.00 96.75 95 LEU A N 1
ATOM 699 C CA . LEU A 1 95 ? -4.924 -7.583 6.331 1.00 96.75 95 LEU A CA 1
ATOM 700 C C . LEU A 1 95 ? -6.029 -6.819 7.069 1.00 96.75 95 LEU A C 1
ATOM 702 O O . LEU A 1 95 ? -6.020 -6.791 8.295 1.00 96.75 95 LEU A O 1
ATOM 706 N N . THR A 1 96 ? -6.955 -6.183 6.350 1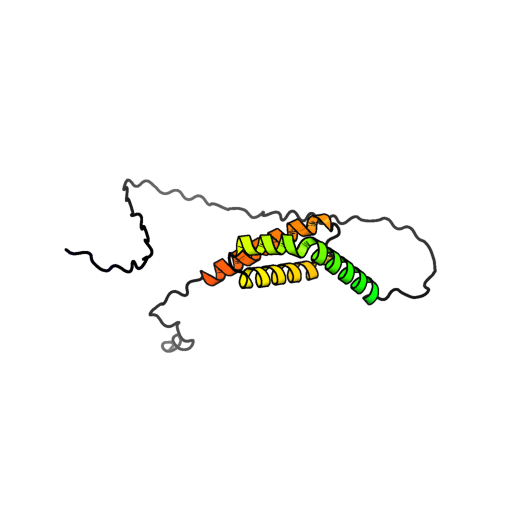.00 96.75 96 THR A N 1
ATOM 707 C CA . THR A 1 96 ? -7.951 -5.283 6.953 1.00 96.75 96 THR A CA 1
ATOM 708 C C . THR A 1 96 ? -9.298 -5.946 7.227 1.00 96.75 96 THR A C 1
ATOM 710 O O . THR A 1 96 ? -9.962 -5.572 8.189 1.00 96.75 96 THR A O 1
ATOM 713 N N . GLY A 1 97 ? -9.728 -6.895 6.390 1.00 97.25 97 GLY A N 1
ATOM 714 C CA . GLY A 1 97 ? -11.064 -7.504 6.432 1.00 97.25 97 GLY A CA 1
ATOM 715 C C . GLY A 1 97 ? -12.208 -6.593 5.961 1.00 97.25 97 GLY A C 1
ATOM 716 O O . GLY A 1 97 ? -13.340 -7.054 5.841 1.00 97.25 97 GLY A O 1
ATOM 717 N N . ASP A 1 98 ? -11.923 -5.325 5.656 1.00 97.06 98 ASP A N 1
ATOM 718 C CA . ASP A 1 98 ? -12.877 -4.331 5.162 1.00 97.06 98 ASP A CA 1
ATOM 719 C C . ASP A 1 98 ? -12.423 -3.762 3.811 1.00 97.06 98 ASP A C 1
ATOM 721 O O . ASP A 1 98 ? -11.232 -3.525 3.588 1.00 97.06 98 ASP A O 1
ATOM 725 N N . ARG A 1 99 ? -13.383 -3.537 2.904 1.00 97.75 99 ARG A N 1
ATOM 726 C CA . ARG A 1 99 ? -13.121 -3.070 1.534 1.00 97.75 99 ARG A CA 1
ATOM 727 C C . ARG A 1 99 ? -12.522 -1.665 1.499 1.00 97.75 99 ARG A C 1
ATOM 729 O O . ARG A 1 99 ? -11.594 -1.434 0.729 1.00 97.75 99 ARG A O 1
ATOM 736 N N . PHE A 1 100 ? -13.065 -0.736 2.278 1.00 97.56 100 PHE A N 1
ATOM 737 C CA . PHE A 1 100 ? -12.635 0.660 2.241 1.00 97.56 100 PHE A CA 1
ATOM 738 C C . PHE A 1 100 ? -11.276 0.827 2.920 1.00 97.56 100 PHE A C 1
ATOM 740 O O . PHE A 1 100 ? -10.385 1.462 2.363 1.00 97.56 100 PHE A O 1
ATOM 747 N N . GLU A 1 101 ? -11.073 0.168 4.061 1.00 96.62 101 GLU A N 1
ATOM 748 C CA . GLU A 1 101 ? -9.772 0.128 4.737 1.00 96.62 101 GLU A CA 1
ATOM 749 C C . GLU A 1 101 ? -8.703 -0.557 3.868 1.00 96.62 101 GLU A C 1
ATOM 751 O O . GLU A 1 101 ? -7.546 -0.139 3.862 1.00 96.62 101 GLU A O 1
ATOM 756 N N . ALA A 1 102 ? -9.066 -1.595 3.101 1.00 98.06 102 ALA A N 1
ATOM 757 C CA . ALA A 1 102 ? -8.140 -2.243 2.168 1.00 98.06 102 ALA A CA 1
ATOM 758 C C . ALA A 1 102 ? -7.689 -1.292 1.054 1.00 98.06 102 ALA A C 1
ATOM 760 O O . ALA A 1 102 ? -6.509 -1.262 0.698 1.00 98.06 102 ALA A O 1
ATOM 761 N N . GLU A 1 103 ? -8.626 -0.528 0.493 1.00 98.00 103 GLU A N 1
ATOM 762 C CA . GLU A 1 103 ? -8.330 0.435 -0.560 1.00 98.00 103 GLU A CA 1
ATOM 763 C C . GLU A 1 103 ? -7.436 1.571 -0.049 1.00 98.00 103 GLU A C 1
ATOM 765 O O . GLU A 1 103 ? -6.414 1.852 -0.677 1.00 98.00 103 GLU A O 1
ATOM 770 N N . ASP A 1 104 ? -7.737 2.141 1.119 1.00 97.31 104 ASP A N 1
ATOM 771 C CA . ASP A 1 104 ? -6.910 3.182 1.745 1.00 97.31 104 ASP A CA 1
ATOM 772 C C . ASP A 1 104 ? -5.495 2.676 2.078 1.00 97.31 104 ASP A C 1
ATOM 774 O O . ASP A 1 104 ? -4.484 3.330 1.786 1.00 97.31 104 ASP A O 1
ATOM 778 N N . LEU A 1 105 ? -5.393 1.451 2.608 1.00 98.06 105 LEU A N 1
ATOM 779 C CA . LEU A 1 105 ? -4.110 0.812 2.894 1.00 98.06 105 LEU A CA 1
ATOM 780 C C . LEU A 1 105 ? -3.274 0.618 1.623 1.00 98.06 105 LEU A C 1
ATOM 782 O O . LEU A 1 105 ? -2.070 0.903 1.616 1.00 98.06 105 LEU A O 1
ATOM 786 N N . LEU A 1 106 ? -3.901 0.132 0.547 1.00 97.88 106 LEU A N 1
ATOM 787 C CA . LEU A 1 106 ? -3.242 -0.067 -0.740 1.00 97.88 106 LEU A CA 1
ATOM 788 C C . LEU A 1 106 ? -2.769 1.266 -1.326 1.00 97.88 106 LEU A C 1
ATOM 790 O O . LEU A 1 106 ? -1.618 1.371 -1.752 1.00 97.88 106 LEU A O 1
ATOM 794 N N . GLN A 1 107 ? -3.627 2.285 -1.325 1.00 97.25 107 GLN A N 1
ATOM 795 C CA . GLN A 1 107 ? -3.298 3.619 -1.826 1.00 97.25 107 GLN A CA 1
ATOM 796 C C . GLN A 1 107 ? -2.126 4.231 -1.050 1.00 97.25 107 GLN A C 1
ATOM 798 O O . GLN A 1 107 ? -1.154 4.689 -1.655 1.00 97.25 107 GLN A O 1
ATOM 803 N N . SER A 1 108 ? -2.153 4.148 0.281 1.00 97.88 108 SER A N 1
ATOM 804 C CA . SER A 1 108 ? -1.071 4.626 1.145 1.00 97.88 108 SER A CA 1
ATOM 805 C C . SER A 1 108 ? 0.260 3.912 0.870 1.00 97.88 108 SER A C 1
ATOM 807 O O . SER A 1 108 ? 1.319 4.547 0.797 1.00 97.88 108 SER A O 1
ATOM 809 N N . ALA A 1 109 ? 0.230 2.591 0.670 1.00 97.00 109 ALA A N 1
ATOM 810 C CA . ALA A 1 109 ? 1.428 1.819 0.346 1.00 97.00 109 ALA A CA 1
ATOM 811 C C . ALA A 1 109 ? 1.981 2.143 -1.053 1.00 97.00 109 ALA A C 1
ATOM 813 O O . ALA A 1 109 ? 3.200 2.278 -1.218 1.00 97.00 109 ALA A O 1
ATOM 814 N N . LEU A 1 110 ? 1.105 2.304 -2.049 1.00 96.19 110 LEU A N 1
ATOM 815 C CA . LEU A 1 110 ? 1.478 2.718 -3.403 1.00 96.19 110 LEU A CA 1
ATOM 816 C C . LEU A 1 110 ? 2.090 4.118 -3.409 1.00 96.19 110 LEU A C 1
ATOM 818 O O . LEU A 1 110 ? 3.144 4.304 -4.012 1.00 96.19 110 LEU A O 1
ATOM 822 N N . PHE A 1 111 ? 1.510 5.067 -2.673 1.00 96.19 111 PHE A N 1
ATOM 823 C CA . PHE A 1 111 ? 2.055 6.417 -2.540 1.00 96.19 111 PHE A CA 1
ATOM 824 C C . PHE A 1 111 ? 3.457 6.408 -1.921 1.00 96.19 111 PHE A C 1
ATOM 826 O O . PHE A 1 111 ? 4.384 7.031 -2.443 1.00 96.19 111 PHE A O 1
ATOM 833 N N . SER A 1 112 ? 3.649 5.649 -0.836 1.00 93.25 112 SER A N 1
ATOM 834 C CA . SER A 1 112 ? 4.972 5.508 -0.221 1.00 93.25 112 SER A CA 1
ATOM 835 C C . SER A 1 112 ? 5.991 4.885 -1.175 1.00 93.25 112 SER A C 1
ATOM 837 O O . SER A 1 112 ? 7.166 5.247 -1.136 1.00 93.25 112 SER A O 1
ATOM 839 N N . THR A 1 113 ? 5.558 3.942 -2.009 1.00 93.19 113 THR A N 1
ATOM 840 C CA . THR A 1 113 ? 6.442 3.248 -2.952 1.00 93.19 113 THR A CA 1
ATOM 841 C C . THR A 1 113 ? 6.792 4.131 -4.135 1.00 93.19 113 THR A C 1
ATOM 843 O O . THR A 1 113 ? 7.957 4.179 -4.516 1.00 93.19 113 THR A O 1
ATOM 846 N N . TYR A 1 114 ? 5.827 4.885 -4.659 1.00 93.56 114 TYR A N 1
ATOM 847 C CA . TYR A 1 114 ? 6.046 5.840 -5.739 1.00 93.56 114 TYR A CA 1
ATOM 848 C C . TYR A 1 114 ? 7.150 6.845 -5.380 1.00 93.56 114 TYR A C 1
ATOM 850 O O . TYR A 1 114 ? 8.073 7.065 -6.155 1.00 93.56 114 TYR A O 1
ATOM 858 N N . ARG A 1 115 ? 7.158 7.354 -4.139 1.00 92.31 115 ARG A N 1
ATOM 859 C CA . ARG A 1 115 ? 8.217 8.259 -3.646 1.00 92.31 115 ARG A CA 1
ATOM 860 C C . ARG A 1 115 ? 9.616 7.635 -3.606 1.00 92.31 115 ARG A C 1
ATOM 862 O O . ARG A 1 115 ? 10.603 8.368 -3.591 1.00 92.31 115 ARG A O 1
ATOM 869 N N . ALA A 1 116 ? 9.708 6.311 -3.533 1.00 89.69 116 ALA A N 1
ATOM 870 C CA . ALA A 1 116 ? 10.965 5.571 -3.529 1.00 89.69 116 ALA A CA 1
ATOM 871 C C . ALA A 1 116 ? 11.291 4.944 -4.896 1.00 89.69 116 ALA A C 1
ATOM 873 O O . ALA A 1 116 ? 12.369 4.378 -5.048 1.00 89.69 116 ALA A O 1
ATOM 874 N N . TRP A 1 117 ? 10.393 5.044 -5.879 1.00 91.44 117 TRP A N 1
ATOM 875 C CA . TRP A 1 117 ? 10.445 4.280 -7.123 1.00 91.44 117 TRP A CA 1
ATOM 876 C C . TRP A 1 117 ? 11.714 4.537 -7.942 1.00 91.44 117 TRP A C 1
ATOM 878 O O . TRP A 1 117 ? 12.364 3.578 -8.361 1.00 91.44 117 TRP A O 1
ATOM 888 N N . ASP A 1 118 ? 12.124 5.803 -8.066 1.00 88.88 118 ASP A N 1
ATOM 889 C CA . ASP A 1 118 ? 13.354 6.204 -8.770 1.00 88.88 118 ASP A CA 1
ATOM 890 C C . ASP A 1 118 ? 14.631 5.673 -8.098 1.00 88.88 118 ASP A C 1
ATOM 892 O O . ASP A 1 118 ? 15.673 5.549 -8.733 1.00 88.88 118 ASP A O 1
ATOM 896 N N . ARG A 1 119 ? 14.570 5.358 -6.798 1.00 87.00 119 ARG A N 1
ATOM 897 C CA . ARG A 1 119 ? 15.717 4.847 -6.027 1.00 87.00 119 ARG A CA 1
ATOM 898 C C . ARG A 1 119 ? 15.816 3.325 -6.064 1.00 87.00 119 ARG A C 1
ATOM 900 O O . ARG A 1 119 ? 16.826 2.774 -5.636 1.00 87.00 119 ARG A O 1
ATOM 907 N N . ILE A 1 120 ? 14.762 2.642 -6.505 1.00 86.19 120 ILE A N 1
ATOM 908 C CA . ILE A 1 120 ? 14.713 1.183 -6.549 1.00 86.19 120 ILE A CA 1
ATOM 909 C C . ILE A 1 120 ? 15.241 0.727 -7.907 1.00 86.19 120 ILE A C 1
ATOM 911 O O . ILE A 1 120 ? 14.531 0.813 -8.910 1.00 86.19 120 ILE A O 1
ATOM 915 N N . SER A 1 121 ? 16.474 0.221 -7.928 1.00 83.19 121 SER A N 1
ATOM 916 C CA . SER A 1 121 ? 17.086 -0.326 -9.145 1.00 83.19 121 SER A CA 1
ATOM 917 C C . SER A 1 121 ? 16.466 -1.665 -9.558 1.00 83.19 121 SER A C 1
ATOM 919 O O . SER A 1 121 ? 16.267 -1.907 -10.742 1.00 83.19 121 SER A O 1
ATOM 921 N N . ASP A 1 122 ? 16.112 -2.522 -8.594 1.00 88.38 122 ASP A N 1
ATOM 922 C CA . ASP A 1 122 ? 15.489 -3.824 -8.860 1.00 88.38 122 ASP A CA 1
ATOM 923 C C . ASP A 1 122 ? 13.957 -3.755 -8.744 1.00 88.38 122 ASP A C 1
ATOM 925 O O . ASP A 1 122 ? 13.389 -3.755 -7.645 1.00 88.38 122 ASP A O 1
ATOM 929 N N . LYS A 1 123 ? 13.270 -3.730 -9.892 1.00 86.06 123 LYS A N 1
ATOM 930 C CA . LYS A 1 123 ? 11.800 -3.694 -9.940 1.00 86.06 123 LYS A CA 1
ATOM 931 C C . LYS A 1 123 ? 11.151 -5.006 -9.480 1.00 86.06 123 LYS A C 1
ATOM 933 O O . LYS A 1 123 ? 10.019 -4.973 -8.995 1.00 86.06 123 LYS A O 1
ATOM 938 N N . ALA A 1 124 ? 11.853 -6.141 -9.534 1.00 84.75 124 ALA A N 1
ATOM 939 C CA . ALA A 1 124 ? 11.327 -7.415 -9.039 1.00 84.75 124 ALA A CA 1
ATOM 940 C C . ALA A 1 124 ? 11.188 -7.417 -7.504 1.00 84.75 124 ALA A C 1
ATOM 942 O O . ALA A 1 124 ? 10.257 -8.015 -6.955 1.00 84.75 124 ALA A O 1
ATOM 943 N N . ALA A 1 125 ? 12.049 -6.672 -6.803 1.00 86.56 125 ALA A N 1
ATOM 944 C CA . ALA A 1 125 ? 11.998 -6.521 -5.349 1.00 86.56 125 ALA A CA 1
ATOM 945 C C . ALA A 1 125 ? 10.847 -5.621 -4.851 1.00 86.56 125 ALA A C 1
ATOM 947 O O . ALA A 1 125 ? 10.467 -5.696 -3.673 1.00 86.56 125 ALA A O 1
ATOM 948 N N . VAL A 1 126 ? 10.243 -4.798 -5.721 1.00 90.25 126 VAL A N 1
ATOM 949 C CA . VAL A 1 126 ? 9.197 -3.826 -5.340 1.00 90.25 126 VAL A CA 1
ATOM 950 C C . VAL A 1 126 ? 8.010 -4.517 -4.675 1.00 90.25 126 VAL A C 1
ATOM 952 O O . VAL A 1 126 ? 7.490 -4.021 -3.676 1.00 90.25 126 VAL A O 1
ATOM 955 N N . GLY A 1 127 ? 7.609 -5.696 -5.160 1.00 88.56 127 GLY A N 1
ATOM 956 C CA . GLY A 1 127 ? 6.479 -6.437 -4.593 1.00 88.56 127 GLY A CA 1
ATOM 957 C C . GLY A 1 127 ? 6.693 -6.832 -3.130 1.00 88.56 127 GLY A C 1
ATOM 958 O O . GLY A 1 127 ? 5.760 -6.776 -2.327 1.00 88.56 127 GLY A O 1
ATOM 959 N N . GLY A 1 128 ? 7.928 -7.184 -2.758 1.00 90.56 128 GLY A N 1
ATOM 960 C CA . GLY A 1 128 ? 8.296 -7.467 -1.370 1.00 90.56 128 GLY A CA 1
ATOM 961 C C . GLY A 1 128 ? 8.252 -6.213 -0.496 1.00 90.56 128 GLY A C 1
ATOM 962 O O . GLY A 1 128 ? 7.688 -6.246 0.601 1.00 90.56 128 GLY A O 1
ATOM 963 N N . SER A 1 129 ? 8.778 -5.099 -1.012 1.00 89.62 129 SER A N 1
ATOM 964 C CA . SER A 1 129 ? 8.716 -3.795 -0.342 1.00 89.62 129 SER A CA 1
ATOM 965 C C . SER A 1 129 ? 7.270 -3.355 -0.097 1.00 89.62 129 SER A C 1
ATOM 967 O O . SER A 1 129 ? 6.920 -2.983 1.022 1.00 89.62 129 SER A O 1
ATOM 969 N N . LEU A 1 130 ? 6.389 -3.499 -1.095 1.00 94.00 130 LEU A N 1
ATOM 970 C CA . LEU A 1 130 ? 4.987 -3.095 -0.987 1.00 94.00 130 LEU A CA 1
ATOM 971 C C . LEU A 1 130 ? 4.249 -3.853 0.117 1.00 94.00 130 LEU A C 1
ATOM 973 O O . LEU A 1 130 ? 3.578 -3.243 0.948 1.00 94.00 130 LEU A O 1
ATOM 977 N N . ARG A 1 131 ? 4.394 -5.186 0.150 1.00 94.81 131 ARG A N 1
ATOM 978 C CA . ARG A 1 131 ? 3.773 -6.031 1.182 1.00 94.81 131 ARG A CA 1
ATOM 979 C C . ARG A 1 131 ? 4.251 -5.644 2.575 1.00 94.81 131 ARG A C 1
ATOM 981 O O . ARG A 1 131 ? 3.435 -5.482 3.478 1.00 94.81 131 ARG A O 1
ATOM 988 N N . ARG A 1 132 ? 5.558 -5.416 2.735 1.00 95.00 132 ARG A N 1
ATOM 989 C CA . ARG A 1 132 ? 6.136 -4.945 3.999 1.00 95.00 132 ARG A CA 1
ATOM 990 C C . ARG A 1 132 ? 5.563 -3.589 4.413 1.00 95.00 132 ARG A C 1
ATOM 992 O O . ARG A 1 132 ? 5.222 -3.407 5.580 1.00 95.00 132 ARG A O 1
ATOM 999 N N . THR A 1 133 ? 5.441 -2.656 3.475 1.00 96.44 133 THR A N 1
ATOM 1000 C CA . THR A 1 133 ? 4.851 -1.335 3.719 1.00 96.44 133 THR A CA 1
ATOM 1001 C C . THR A 1 133 ? 3.392 -1.450 4.158 1.00 96.44 133 THR A C 1
ATOM 1003 O O . THR A 1 133 ? 3.039 -0.861 5.176 1.00 96.44 133 THR A O 1
ATOM 1006 N N . MET A 1 134 ? 2.571 -2.267 3.487 1.00 97.81 134 MET A N 1
ATOM 1007 C CA . MET A 1 134 ? 1.178 -2.522 3.891 1.00 97.81 134 MET A CA 1
ATOM 1008 C C . MET A 1 134 ? 1.088 -3.080 5.318 1.00 97.81 134 MET A C 1
ATOM 1010 O O . MET A 1 134 ? 0.351 -2.547 6.144 1.00 97.81 134 MET A O 1
ATOM 1014 N N . THR A 1 135 ? 1.888 -4.094 5.660 1.00 97.81 135 THR A N 1
ATOM 1015 C CA . THR A 1 135 ? 1.916 -4.642 7.026 1.00 97.81 135 THR A CA 1
ATOM 1016 C C . THR A 1 135 ? 2.306 -3.581 8.059 1.00 97.81 135 THR A C 1
ATOM 1018 O O . THR A 1 135 ? 1.658 -3.456 9.097 1.00 97.81 135 THR A O 1
ATOM 1021 N N . ASN A 1 136 ? 3.333 -2.775 7.776 1.00 97.44 136 ASN A N 1
ATOM 1022 C CA . ASN A 1 136 ? 3.779 -1.722 8.687 1.00 97.44 136 ASN A CA 1
ATOM 1023 C C . ASN A 1 136 ? 2.717 -0.636 8.895 1.00 97.44 136 ASN A C 1
ATOM 1025 O O . ASN A 1 136 ? 2.500 -0.208 10.030 1.00 97.44 136 ASN A O 1
ATOM 1029 N N . LEU A 1 137 ? 2.060 -0.197 7.817 1.00 96.81 137 LEU A N 1
ATOM 1030 C CA . LEU A 1 137 ? 0.990 0.798 7.869 1.00 96.81 137 LEU A CA 1
ATOM 1031 C C . LEU A 1 137 ? -0.200 0.281 8.679 1.00 96.81 137 LEU A C 1
ATOM 1033 O O . LEU A 1 137 ? -0.653 0.974 9.589 1.00 96.81 137 LEU A O 1
ATOM 1037 N N . HIS A 1 138 ? -0.634 -0.955 8.429 1.00 96.75 138 HIS A N 1
ATOM 1038 C CA . HIS A 1 138 ? -1.728 -1.579 9.169 1.00 96.75 138 HIS A CA 1
ATOM 1039 C C . HIS A 1 138 ? -1.412 -1.708 10.671 1.00 96.75 138 HIS A C 1
ATOM 1041 O O . HIS A 1 138 ? -2.193 -1.266 11.514 1.00 96.75 138 HIS A O 1
ATOM 1047 N N . ILE A 1 139 ? -0.220 -2.209 11.027 1.00 95.94 139 ILE A N 1
ATOM 1048 C CA . ILE A 1 139 ? 0.230 -2.292 12.429 1.00 95.94 139 ILE A CA 1
ATOM 1049 C C . ILE A 1 139 ? 0.299 -0.899 13.070 1.00 95.94 139 ILE A C 1
ATOM 1051 O O . ILE A 1 139 ? -0.059 -0.727 14.236 1.00 95.94 139 ILE A O 1
ATOM 1055 N N . SER A 1 140 ? 0.781 0.106 12.337 1.00 94.94 140 SER A N 1
ATOM 1056 C CA . SER A 1 140 ? 0.844 1.488 12.820 1.00 94.94 140 SER A CA 1
ATOM 1057 C C . SER A 1 140 ? -0.550 2.054 13.097 1.00 94.94 140 SER A C 1
ATOM 1059 O O . SER A 1 140 ? -0.778 2.631 14.160 1.00 94.94 140 SER A O 1
ATOM 1061 N N . ALA A 1 141 ? -1.500 1.844 12.183 1.00 92.38 141 ALA A N 1
ATOM 1062 C CA . ALA A 1 141 ? -2.887 2.259 12.349 1.00 92.38 141 ALA A CA 1
ATOM 1063 C C . ALA A 1 141 ? -3.533 1.586 13.568 1.00 92.38 141 ALA A C 1
ATOM 1065 O O . ALA A 1 141 ? -4.081 2.280 14.423 1.00 92.38 141 ALA A O 1
ATOM 1066 N N . TRP A 1 142 ? -3.382 0.266 13.709 1.00 89.38 142 TRP A N 1
ATOM 1067 C CA . TRP A 1 142 ? -3.887 -0.471 14.868 1.00 89.38 142 TRP A CA 1
ATOM 1068 C C . TRP A 1 142 ? -3.272 0.017 16.187 1.00 89.38 142 TRP A C 1
ATOM 1070 O O . TRP A 1 142 ? -3.998 0.234 17.154 1.00 89.38 142 TRP A O 1
ATOM 1080 N N . ARG A 1 143 ? -1.953 0.260 16.230 1.00 91.75 143 ARG A N 1
ATOM 1081 C CA . ARG A 1 143 ? -1.296 0.793 17.434 1.00 91.75 143 ARG A CA 1
ATOM 1082 C C . ARG A 1 143 ? -1.823 2.169 17.812 1.00 91.75 143 ARG A C 1
ATOM 1084 O O . ARG A 1 143 ? -2.093 2.377 18.985 1.00 91.75 143 ARG A O 1
ATOM 1091 N N . ARG A 1 144 ? -2.002 3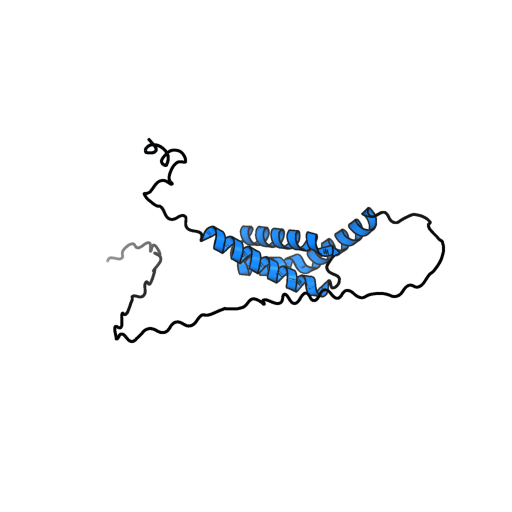.075 16.844 1.00 89.62 144 ARG A N 1
ATOM 1092 C CA . ARG A 1 144 ? -2.556 4.415 17.101 1.00 89.62 144 ARG A CA 1
ATOM 1093 C C . ARG A 1 144 ? -3.991 4.354 17.616 1.00 89.62 144 ARG A C 1
ATOM 1095 O O . ARG A 1 144 ? -4.299 5.040 18.575 1.00 89.62 144 ARG A O 1
ATOM 1102 N N . ARG A 1 145 ? -4.835 3.494 17.035 1.00 86.25 145 ARG A N 1
ATOM 1103 C CA . ARG A 1 145 ? -6.220 3.280 17.496 1.00 86.25 145 ARG A CA 1
ATOM 1104 C C . ARG A 1 145 ? -6.288 2.653 18.897 1.00 86.25 145 ARG A C 1
ATOM 1106 O O . ARG A 1 145 ? -7.261 2.866 19.603 1.00 86.25 145 ARG A O 1
ATOM 1113 N N . LYS A 1 146 ? -5.268 1.878 19.290 1.00 80.50 146 LYS A N 1
ATOM 1114 C CA 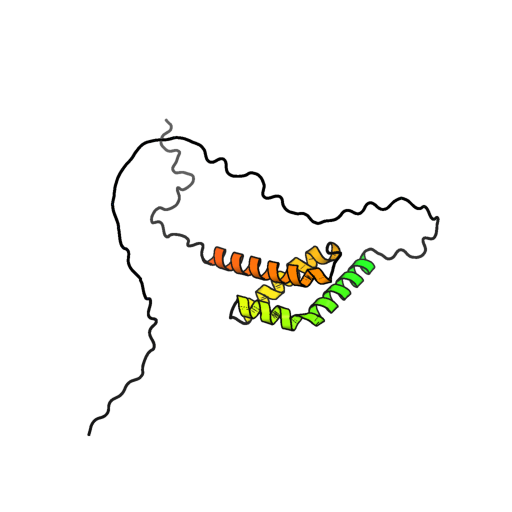. LYS A 1 146 ? -5.156 1.232 20.610 1.00 80.50 146 LYS A CA 1
ATOM 1115 C C . LYS A 1 146 ? -4.482 2.114 21.672 1.00 80.50 146 LYS A C 1
ATOM 1117 O O . LYS A 1 146 ? -4.398 1.700 22.827 1.00 80.50 146 LYS A O 1
ATOM 1122 N N . LEU A 1 147 ? -3.954 3.288 21.322 1.00 75.25 147 LEU A N 1
ATOM 1123 C CA . LEU A 1 147 ? -3.503 4.241 22.335 1.00 75.25 147 LEU A CA 1
ATOM 1124 C C . LEU A 1 147 ? -4.750 4.758 23.055 1.00 75.25 147 LEU A C 1
ATOM 1126 O O . LEU A 1 147 ? -5.394 5.698 22.607 1.00 75.25 147 LEU A O 1
ATOM 1130 N N . ASN A 1 148 ? -5.115 4.071 24.135 1.00 67.56 148 ASN A N 1
ATOM 1131 C CA . ASN A 1 148 ? -6.162 4.509 25.035 1.00 67.56 148 ASN A CA 1
ATOM 1132 C C . ASN A 1 148 ? -5.648 5.763 25.742 1.00 67.56 148 ASN A C 1
ATOM 1134 O O . ASN A 1 148 ? -4.689 5.692 26.513 1.00 67.56 148 ASN A O 1
ATOM 1138 N N . GLU A 1 149 ? -6.286 6.897 25.482 1.00 70.06 149 GLU A N 1
ATOM 1139 C CA . GLU A 1 149 ? -6.326 7.974 26.461 1.00 70.06 149 GLU A CA 1
ATOM 1140 C C . GLU A 1 149 ? -6.975 7.382 27.716 1.00 70.06 149 GLU A C 1
ATOM 1142 O O . GLU A 1 149 ? -8.084 6.847 27.659 1.00 70.06 149 GLU A O 1
ATOM 1147 N N . TYR A 1 150 ? -6.238 7.362 28.826 1.00 65.62 150 TYR A N 1
ATOM 1148 C CA . TYR A 1 150 ? -6.795 6.935 30.103 1.00 65.62 150 TYR A CA 1
ATOM 1149 C C . TYR A 1 150 ? -7.560 8.126 30.677 1.00 65.62 150 TYR A C 1
ATOM 1151 O O . TYR A 1 150 ? -6.943 9.175 30.868 1.00 65.62 150 TYR A O 1
ATOM 1159 N N . PRO A 1 151 ? -8.874 8.001 30.938 1.00 63.00 151 PRO A N 1
ATOM 1160 C CA . PRO A 1 151 ? -9.606 9.021 31.668 1.00 63.00 151 PRO A CA 1
ATOM 1161 C C . PRO A 1 151 ? -8.975 9.135 33.055 1.00 63.00 151 PRO A C 1
ATOM 1163 O O . PRO A 1 151 ? -9.099 8.229 33.878 1.00 63.00 151 PRO A O 1
ATOM 1166 N N . THR A 1 152 ? -8.245 10.219 33.276 1.00 72.38 152 THR A N 1
ATOM 1167 C CA . THR A 1 152 ? -7.700 10.589 34.576 1.00 72.38 152 THR A CA 1
ATOM 1168 C C . THR A 1 152 ? -8.584 11.701 35.126 1.00 72.38 152 THR A C 1
ATOM 1170 O O . THR A 1 152 ? -8.929 12.635 34.405 1.00 72.38 152 THR A O 1
ATOM 1173 N N . GLU A 1 153 ? -8.995 11.576 36.389 1.00 72.69 153 GLU A N 1
ATOM 1174 C CA . GLU A 1 153 ? -9.776 12.616 37.077 1.00 72.69 153 GLU A CA 1
ATOM 1175 C C . GLU A 1 153 ? -8.927 13.857 37.402 1.00 72.69 153 GLU A C 1
ATOM 1177 O O . GLU A 1 153 ? -9.468 14.932 37.651 1.00 72.69 153 GLU A O 1
ATOM 1182 N N . GLU A 1 154 ? -7.600 13.730 37.355 1.00 74.25 154 GLU A N 1
ATOM 1183 C CA . GLU A 1 154 ? -6.671 14.855 37.435 1.00 74.25 154 GLU A CA 1
ATOM 1184 C C . GLU A 1 154 ? -6.614 15.603 36.098 1.00 74.25 154 GLU A C 1
ATOM 1186 O O . GLU A 1 154 ? -6.180 15.089 35.062 1.00 74.25 154 GLU A O 1
ATOM 1191 N N . LEU A 1 155 ? -7.061 16.856 36.126 1.00 72.31 155 LEU A N 1
ATOM 1192 C CA . LEU A 1 155 ? -6.797 17.792 35.044 1.00 72.31 155 LEU A CA 1
ATOM 1193 C C . LEU A 1 155 ? -5.284 18.058 34.990 1.00 72.31 155 LEU A C 1
ATOM 1195 O O . LEU A 1 155 ? -4.677 18.227 36.046 1.00 72.31 155 LEU A O 1
ATOM 1199 N N . PRO A 1 156 ? -4.668 18.120 33.795 1.00 72.38 156 PRO A N 1
ATOM 1200 C CA . PRO A 1 156 ? -3.256 18.463 33.683 1.00 72.38 156 PRO A CA 1
ATOM 1201 C C . PRO A 1 156 ? -2.989 19.815 34.351 1.00 72.38 156 PRO A C 1
ATOM 1203 O O . PRO A 1 156 ? -3.755 20.764 34.149 1.00 72.38 156 PRO A O 1
ATOM 1206 N N . GLU A 1 157 ? -1.899 19.896 35.123 1.00 73.69 157 GLU A N 1
ATOM 1207 C CA . GLU A 1 157 ? -1.472 21.137 35.773 1.00 73.69 157 GLU A CA 1
ATOM 1208 C C . GLU A 1 157 ? -1.466 22.281 34.748 1.00 73.69 157 GLU A C 1
ATOM 1210 O O . GLU A 1 157 ? -0.772 22.246 33.726 1.00 73.69 157 GLU A O 1
ATOM 1215 N N . THR A 1 158 ? -2.278 23.305 35.005 1.00 70.25 158 THR A N 1
ATOM 1216 C CA . THR A 1 158 ? -2.319 24.488 34.145 1.00 70.25 158 THR A CA 1
ATOM 1217 C C . THR A 1 158 ? -1.037 25.284 34.388 1.00 70.25 158 THR A C 1
ATOM 1219 O O . THR A 1 158 ? -0.595 25.404 35.529 1.00 70.25 158 THR A O 1
ATOM 1222 N N . ALA A 1 159 ? -0.437 25.861 33.340 1.00 63.12 159 ALA A N 1
ATOM 1223 C CA . ALA A 1 159 ? 0.865 26.549 33.374 1.00 63.12 159 ALA A CA 1
ATOM 1224 C C . ALA A 1 159 ? 0.941 27.831 34.251 1.00 63.12 159 ALA A C 1
ATOM 1226 O O . ALA A 1 159 ? 1.811 28.671 34.035 1.00 63.12 159 ALA A O 1
ATOM 1227 N N . GLY A 1 160 ? 0.042 27.998 35.223 1.00 62.44 160 GLY A N 1
ATOM 1228 C CA . GLY A 1 160 ? 0.043 29.064 36.225 1.00 62.44 160 GLY A CA 1
ATOM 1229 C C . GLY A 1 160 ? 0.026 28.578 37.681 1.00 62.44 160 GLY A C 1
ATOM 1230 O O . GLY A 1 160 ? 0.122 29.414 38.570 1.00 62.44 160 GLY A O 1
ATOM 1231 N N . ASP A 1 161 ? -0.067 27.268 37.948 1.00 60.12 161 ASP A N 1
ATOM 1232 C CA . ASP A 1 161 ? -0.231 26.752 39.323 1.00 60.12 161 ASP A CA 1
ATOM 1233 C C . ASP A 1 161 ? 1.097 26.612 40.100 1.00 60.12 161 ASP A C 1
ATOM 1235 O O . ASP A 1 161 ? 1.116 26.348 41.300 1.00 60.12 161 ASP A O 1
ATOM 1239 N N . THR A 1 162 ? 2.240 26.824 39.436 1.00 61.38 162 THR A N 1
ATOM 1240 C CA . THR A 1 162 ? 3.575 26.670 40.043 1.00 61.38 162 THR A CA 1
ATOM 1241 C C . THR A 1 162 ? 4.165 27.947 40.649 1.00 61.38 162 THR A C 1
ATOM 1243 O O . THR A 1 162 ? 5.284 27.891 41.154 1.00 61.38 162 THR A O 1
ATOM 1246 N N . ASP A 1 163 ? 3.468 29.089 40.626 1.00 60.47 163 ASP A N 1
ATOM 1247 C CA . ASP A 1 163 ? 4.053 30.375 41.051 1.00 60.47 163 ASP A CA 1
ATOM 1248 C C . ASP A 1 163 ? 3.128 31.217 41.947 1.00 60.47 163 ASP A C 1
ATOM 1250 O O . ASP A 1 163 ? 2.834 32.374 41.668 1.00 60.47 163 ASP A O 1
ATOM 1254 N N . ALA A 1 164 ? 2.644 30.630 43.046 1.00 60.50 164 ALA A N 1
ATOM 1255 C CA . ALA A 1 164 ? 1.964 31.380 44.113 1.00 60.50 164 ALA A CA 1
ATOM 1256 C C . ALA A 1 164 ? 2.743 31.410 45.444 1.00 60.50 164 ALA A C 1
ATOM 1258 O O . ALA A 1 164 ? 2.306 32.052 46.395 1.00 60.50 164 ALA A O 1
ATOM 1259 N N . MET A 1 165 ? 3.896 30.731 45.535 1.00 57.56 165 MET A N 1
ATOM 1260 C CA . MET A 1 165 ? 4.652 30.568 46.790 1.00 57.56 165 MET A CA 1
ATOM 1261 C C . MET A 1 165 ? 6.154 30.862 46.644 1.00 57.56 165 MET A C 1
ATOM 1263 O O . MET A 1 165 ? 6.988 30.190 47.251 1.00 57.56 165 MET A O 1
ATOM 1267 N N . ARG A 1 166 ? 6.522 31.884 45.866 1.00 49.69 166 ARG A N 1
ATOM 1268 C CA . ARG A 1 166 ? 7.842 32.519 45.970 1.00 49.69 166 ARG A CA 1
ATOM 1269 C C . ARG A 1 166 ? 7.659 33.941 46.500 1.00 49.69 166 ARG A C 1
ATOM 1271 O O . ARG A 1 166 ? 7.333 34.852 45.747 1.00 49.69 166 ARG A O 1
ATOM 1278 N N . GLY A 1 167 ? 7.798 34.066 47.821 1.00 51.50 167 GLY A N 1
ATOM 1279 C CA . GLY A 1 167 ? 7.979 35.349 48.505 1.00 51.50 167 GLY A CA 1
ATOM 1280 C C . GLY A 1 167 ? 9.334 35.983 48.226 1.00 51.50 167 GLY A C 1
ATOM 1281 O O . GLY A 1 167 ? 10.203 35.309 47.620 1.00 51.50 167 GLY A O 1
#